Protein AF-A0AAJ1HNJ7-F1 (afdb_monomer_lite)

Radius of gyration: 21.39 Å; chains: 1; bounding box: 62×21×50 Å

Structure (mmCIF, N/CA/C/O backbone):
data_AF-A0AAJ1HNJ7-F1
#
_entry.id   AF-A0AAJ1HNJ7-F1
#
loop_
_atom_site.group_PDB
_atom_site.id
_atom_site.type_symbol
_atom_site.label_atom_id
_atom_site.label_alt_id
_atom_site.label_comp_id
_atom_site.label_asym_id
_atom_site.label_entity_id
_atom_site.label_seq_id
_atom_site.pdbx_PDB_ins_code
_atom_site.Cartn_x
_atom_site.Cartn_y
_atom_site.Cartn_z
_atom_site.occupancy
_atom_site.B_iso_or_equiv
_atom_site.auth_seq_id
_atom_site.auth_comp_id
_atom_site.auth_asym_id
_atom_site.auth_atom_id
_atom_site.pdbx_PDB_model_num
ATOM 1 N N . MET A 1 1 ? -47.337 2.280 33.767 1.00 49.38 1 MET A N 1
ATOM 2 C CA . MET A 1 1 ? -46.652 3.515 33.344 1.00 49.38 1 MET A CA 1
ATOM 3 C C . MET A 1 1 ? -45.861 3.139 32.112 1.00 49.38 1 MET A C 1
ATOM 5 O O . MET A 1 1 ? -44.917 2.374 32.240 1.00 49.38 1 MET A O 1
ATOM 9 N N . GLU A 1 2 ? -46.327 3.542 30.936 1.00 57.53 2 GLU A N 1
ATOM 10 C CA . GLU A 1 2 ? -45.612 3.298 29.682 1.00 57.53 2 GLU A CA 1
ATOM 11 C C . GLU A 1 2 ? -44.664 4.475 29.456 1.00 57.53 2 GLU A C 1
ATOM 13 O O . GLU A 1 2 ? -45.087 5.631 29.467 1.00 57.53 2 GLU A O 1
ATOM 18 N N . LEU A 1 3 ? -43.368 4.188 29.345 1.00 63.72 3 LEU A N 1
ATOM 19 C CA . LEU A 1 3 ? -42.364 5.190 29.013 1.00 63.72 3 LEU A CA 1
ATOM 20 C C . LEU A 1 3 ? -42.309 5.294 27.491 1.00 63.72 3 LEU A C 1
ATOM 22 O O . LEU A 1 3 ? -41.769 4.415 26.824 1.00 63.72 3 LEU A O 1
ATOM 26 N N . LEU A 1 4 ? -42.890 6.364 26.954 1.00 66.06 4 LEU A N 1
ATOM 27 C CA . LEU A 1 4 ? -42.708 6.749 25.560 1.00 66.06 4 LEU A CA 1
ATOM 28 C C . LEU A 1 4 ? -41.337 7.410 25.444 1.00 66.06 4 LEU A C 1
ATOM 30 O O . LEU A 1 4 ? -41.168 8.578 25.794 1.00 66.06 4 LEU A O 1
ATOM 34 N N . ILE A 1 5 ? -40.345 6.634 25.024 1.00 71.19 5 ILE A N 1
ATOM 35 C CA . ILE A 1 5 ? -39.025 7.163 24.696 1.00 71.19 5 ILE A CA 1
ATOM 36 C C . ILE A 1 5 ? -39.047 7.534 23.216 1.00 71.19 5 ILE A C 1
ATOM 38 O O . ILE A 1 5 ? -39.503 6.757 22.384 1.00 71.19 5 ILE A O 1
ATOM 42 N N . ASP A 1 6 ? -38.585 8.742 22.908 1.00 82.00 6 ASP A N 1
ATOM 43 C CA . ASP A 1 6 ? -38.453 9.213 21.536 1.00 82.00 6 ASP A CA 1
ATOM 44 C C . ASP A 1 6 ? -37.400 8.383 20.781 1.00 82.00 6 ASP A C 1
ATOM 46 O O . ASP A 1 6 ? -36.256 8.246 21.226 1.00 82.00 6 ASP A O 1
ATOM 50 N N . ASP A 1 7 ? -37.779 7.844 19.622 1.00 78.19 7 ASP A N 1
ATOM 51 C CA . ASP A 1 7 ? -36.910 6.980 18.816 1.00 78.19 7 ASP A CA 1
ATOM 52 C C . ASP A 1 7 ? -35.617 7.686 18.378 1.00 78.19 7 ASP A C 1
ATOM 54 O O . ASP A 1 7 ? -34.581 7.037 18.213 1.00 78.19 7 ASP A O 1
ATOM 58 N N . LYS A 1 8 ? -35.620 9.019 18.211 1.00 79.75 8 LYS A N 1
ATOM 59 C CA . LYS A 1 8 ? -34.386 9.752 17.882 1.00 79.75 8 LYS A CA 1
ATOM 60 C C . LYS A 1 8 ? -33.445 9.794 19.073 1.00 79.75 8 LYS A C 1
ATOM 62 O O . LYS A 1 8 ? -32.242 9.654 18.876 1.00 79.75 8 LYS A O 1
ATOM 67 N N . ALA A 1 9 ? -33.969 9.951 20.286 1.00 82.25 9 ALA A N 1
ATOM 68 C CA . ALA A 1 9 ? -33.153 9.905 21.495 1.00 82.25 9 ALA A CA 1
ATOM 69 C C . ALA A 1 9 ? -32.475 8.534 21.666 1.00 82.25 9 ALA A C 1
ATOM 71 O O . ALA A 1 9 ? -31.295 8.477 22.010 1.00 82.25 9 ALA A O 1
ATOM 72 N N . ILE A 1 10 ? -33.183 7.443 21.352 1.00 83.81 10 ILE A N 1
ATOM 73 C CA . ILE A 1 10 ? -32.614 6.086 21.360 1.00 83.81 10 ILE A CA 1
ATOM 74 C C . ILE A 1 10 ? -31.514 5.957 20.305 1.00 83.81 10 ILE A C 1
ATOM 76 O O . ILE A 1 10 ? -30.408 5.526 20.625 1.00 83.81 10 ILE A O 1
ATOM 80 N N . ASN A 1 11 ? -31.785 6.365 19.065 1.00 83.25 11 ASN A N 1
ATOM 81 C CA . ASN A 1 11 ? -30.819 6.239 17.974 1.00 83.25 11 ASN A CA 1
ATOM 82 C C . ASN A 1 11 ? -29.531 7.028 18.239 1.00 83.25 11 ASN A C 1
ATOM 84 O O . ASN A 1 11 ? -28.441 6.507 18.012 1.00 83.25 11 ASN A O 1
ATOM 88 N N . SER A 1 12 ? -29.635 8.248 18.770 1.00 82.69 12 SER A N 1
ATOM 89 C CA . SER A 1 12 ? -28.460 9.051 19.127 1.00 82.69 12 SER A CA 1
ATOM 90 C C . SER A 1 1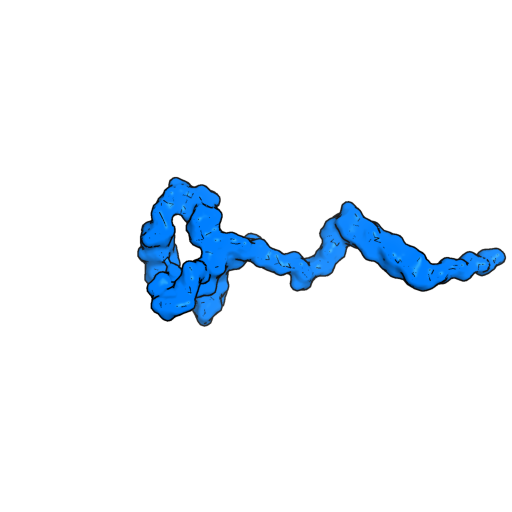2 ? -27.636 8.402 20.240 1.00 82.69 12 SER A C 1
ATOM 92 O O . SER A 1 12 ? -26.420 8.297 20.111 1.00 82.69 12 SER A O 1
ATOM 94 N N . ALA A 1 13 ? -28.283 7.898 21.296 1.00 85.38 13 ALA A N 1
ATOM 95 C CA . ALA A 1 13 ? -27.589 7.228 22.397 1.00 85.38 13 ALA A CA 1
ATOM 96 C C . ALA A 1 13 ? -26.903 5.924 21.951 1.00 85.38 13 ALA A C 1
ATOM 98 O O . ALA A 1 13 ? -25.807 5.604 22.409 1.00 85.38 13 ALA A O 1
ATOM 99 N N . VAL A 1 14 ? -27.527 5.178 21.033 1.00 82.12 14 VAL A N 1
ATOM 100 C CA . VAL A 1 14 ? -26.935 3.971 20.440 1.00 82.12 14 VAL A CA 1
ATOM 101 C C . VAL A 1 14 ? -25.707 4.326 19.603 1.00 82.12 14 VAL A C 1
ATOM 103 O O . VAL A 1 14 ? -24.684 3.662 19.739 1.00 82.12 14 VAL A O 1
ATOM 106 N N . LEU A 1 15 ? -25.767 5.382 18.786 1.00 79.62 15 LEU A N 1
ATOM 107 C CA . LEU A 1 15 ? -24.625 5.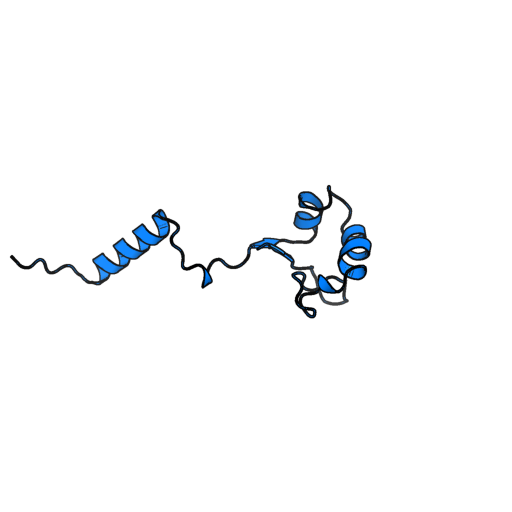836 17.986 1.00 79.62 15 LEU A CA 1
ATOM 108 C C . LEU A 1 15 ? -23.454 6.303 18.863 1.00 79.62 15 LEU A C 1
ATOM 110 O O . LEU A 1 15 ? -22.321 5.898 18.619 1.00 79.62 15 LEU A O 1
ATOM 114 N N . GLU A 1 16 ? -23.718 7.081 19.914 1.00 81.94 16 GLU A N 1
ATOM 115 C CA . GLU A 1 16 ? -22.687 7.522 20.866 1.00 81.94 16 GLU A CA 1
ATOM 116 C C . GLU A 1 16 ? -22.052 6.352 21.629 1.00 81.94 16 GLU A C 1
ATOM 118 O O . GLU A 1 16 ? -20.839 6.336 21.852 1.00 81.94 16 GLU A O 1
ATOM 123 N N . ALA A 1 17 ? -22.847 5.347 22.008 1.00 82.56 17 ALA A N 1
ATOM 124 C CA . ALA A 1 17 ? -22.339 4.140 22.649 1.00 82.56 17 ALA A CA 1
ATOM 125 C C . ALA A 1 17 ? -21.494 3.296 21.683 1.00 82.56 17 ALA A C 1
ATOM 127 O O . ALA A 1 17 ? -20.442 2.794 22.071 1.00 82.56 17 ALA A O 1
ATOM 128 N N . VAL A 1 18 ? -21.925 3.157 20.426 1.00 74.81 18 VAL A N 1
ATOM 129 C CA . VAL A 1 18 ? -21.177 2.451 19.374 1.00 74.81 18 VAL A CA 1
ATOM 130 C C . VAL A 1 18 ? -19.834 3.132 19.102 1.00 74.81 18 VAL A C 1
ATOM 132 O O . VAL A 1 18 ? -18.823 2.435 19.011 1.00 74.81 18 VAL A O 1
ATOM 135 N N . ASP A 1 19 ? -19.801 4.464 19.046 1.00 71.00 19 ASP A N 1
ATOM 136 C CA . ASP A 1 19 ? -18.573 5.251 18.873 1.00 71.00 19 ASP A CA 1
ATOM 137 C C . ASP A 1 19 ? -17.643 5.124 20.091 1.00 71.00 19 ASP A C 1
ATOM 139 O O . ASP A 1 19 ? -16.475 4.753 19.962 1.00 71.00 19 ASP A O 1
ATOM 143 N N . SER A 1 20 ? -18.188 5.293 21.301 1.00 75.12 20 SER A N 1
ATOM 144 C CA . SER A 1 20 ? -17.432 5.176 22.558 1.00 75.12 20 SER A CA 1
ATOM 145 C C . SER A 1 20 ? -16.838 3.783 22.777 1.00 75.12 20 SER A C 1
ATOM 147 O O . SER A 1 20 ? -15.785 3.639 23.397 1.00 75.12 20 SER A O 1
ATOM 149 N N . LEU A 1 21 ? -17.515 2.745 22.285 1.00 76.25 21 LEU A N 1
ATOM 150 C CA . LEU A 1 21 ? -17.070 1.357 22.380 1.00 76.25 21 LEU A CA 1
ATOM 151 C C . LEU A 1 21 ? -16.221 0.921 21.173 1.00 76.25 21 LEU A C 1
ATOM 153 O O . LEU A 1 21 ? -15.761 -0.221 21.144 1.00 76.25 21 LEU A O 1
ATOM 157 N N . GLY A 1 22 ? -16.000 1.798 20.184 1.00 63.84 22 GLY A N 1
ATOM 158 C CA . GLY A 1 22 ? -15.234 1.486 18.975 1.00 63.84 22 GLY A CA 1
ATOM 159 C C . GLY A 1 22 ? -15.863 0.380 18.121 1.00 63.84 22 GLY A C 1
ATOM 160 O O . GLY A 1 22 ? -15.157 -0.332 17.409 1.00 63.84 22 GLY A O 1
ATOM 161 N N . LEU A 1 23 ? -17.185 0.210 18.201 1.00 67.69 23 LEU A N 1
ATOM 162 C CA . LEU A 1 23 ? -17.951 -0.862 17.553 1.00 67.69 23 LEU A CA 1
ATOM 163 C C . LEU A 1 23 ? -18.363 -0.502 16.119 1.00 67.69 23 LEU A C 1
ATOM 165 O O . LEU A 1 23 ? -19.410 -0.937 15.638 1.00 67.69 23 LEU A O 1
ATOM 169 N N . ILE A 1 24 ? -17.537 0.299 15.442 1.00 58.25 24 ILE A N 1
ATOM 170 C CA . ILE A 1 24 ? -17.695 0.644 14.030 1.00 58.25 24 ILE A CA 1
ATOM 171 C C . ILE A 1 24 ? -17.861 -0.672 13.247 1.00 58.25 24 ILE A C 1
ATOM 173 O O . ILE A 1 24 ? -17.024 -1.573 13.398 1.00 58.25 24 ILE A O 1
ATOM 177 N N . PRO A 1 25 ? -18.918 -0.830 12.429 1.00 55.34 25 PRO A N 1
ATOM 178 C CA . PRO A 1 25 ? -19.043 -1.978 11.545 1.00 55.34 25 PRO A CA 1
ATOM 179 C C . PRO A 1 25 ? -17.772 -2.097 10.699 1.00 55.34 25 PRO A C 1
ATOM 181 O O . PRO A 1 25 ? -17.378 -1.155 10.019 1.00 55.34 25 PRO A O 1
ATOM 184 N N . LYS A 1 26 ? -17.107 -3.257 10.762 1.00 52.34 26 LYS A N 1
ATOM 185 C CA . LYS A 1 26 ? -15.817 -3.556 10.103 1.00 52.34 26 LYS A CA 1
ATOM 186 C C . LYS A 1 26 ? -15.757 -3.213 8.609 1.00 52.34 26 LYS A C 1
ATOM 188 O O . LYS A 1 26 ? -14.664 -3.121 8.064 1.00 52.34 26 LYS A O 1
ATOM 193 N N . GLU A 1 27 ? -16.904 -3.055 7.962 1.00 51.00 27 GLU A N 1
ATOM 194 C CA . GLU A 1 27 ? -17.033 -2.690 6.552 1.00 51.00 27 GLU A CA 1
ATOM 195 C C . GLU A 1 27 ? -16.601 -1.231 6.280 1.00 51.00 27 GLU A C 1
ATOM 197 O O . GLU A 1 27 ? -16.138 -0.944 5.180 1.00 51.00 27 GLU A O 1
ATOM 202 N N . ASP A 1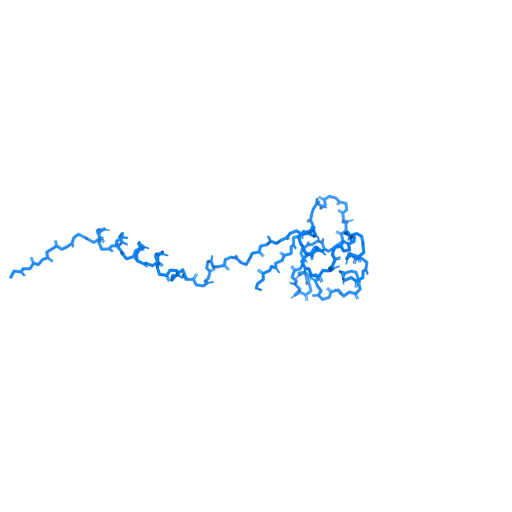 28 ? -16.628 -0.358 7.300 1.00 49.50 28 ASP A N 1
ATOM 203 C CA . ASP A 1 28 ? -16.172 1.045 7.259 1.00 49.50 28 ASP A CA 1
ATOM 204 C C . ASP A 1 28 ? -14.797 1.275 7.921 1.00 49.50 28 ASP A C 1
ATOM 206 O O . ASP A 1 28 ? -14.310 2.407 7.994 1.00 49.50 28 ASP A O 1
ATOM 210 N N . ALA A 1 29 ? -14.106 0.217 8.364 1.00 52.69 29 ALA A N 1
ATOM 211 C CA . ALA A 1 29 ? -12.693 0.296 8.738 1.00 52.69 29 ALA A CA 1
ATOM 212 C C . ALA A 1 29 ? -11.837 0.362 7.460 1.00 52.69 29 ALA A C 1
ATOM 214 O O . ALA A 1 29 ? -11.107 -0.568 7.120 1.00 52.69 29 ALA A O 1
ATOM 215 N N . ILE A 1 30 ? -12.002 1.451 6.705 1.00 54.03 30 ILE A N 1
ATOM 216 C CA . ILE A 1 30 ? -11.314 1.732 5.447 1.00 54.03 30 ILE A CA 1
ATOM 217 C C . ILE A 1 30 ? -9.815 1.568 5.697 1.00 54.03 30 ILE A C 1
ATOM 219 O O . ILE A 1 30 ? -9.222 2.325 6.469 1.00 54.03 30 ILE A O 1
ATOM 223 N N . GLY A 1 31 ? -9.237 0.539 5.066 1.00 63.16 31 GLY A N 1
ATOM 224 C CA . GLY A 1 31 ? -7.831 0.173 5.193 1.00 63.16 31 GLY A CA 1
ATOM 225 C C . GLY A 1 31 ? -6.958 1.414 5.098 1.00 63.16 31 GLY A C 1
ATOM 226 O O . GLY A 1 31 ? -7.058 2.191 4.143 1.00 63.16 31 GLY A O 1
ATOM 227 N N . ARG A 1 32 ? -6.148 1.636 6.130 1.00 79.00 32 ARG A N 1
ATOM 228 C CA . ARG A 1 32 ? -5.289 2.809 6.236 1.00 79.00 32 ARG A CA 1
ATOM 229 C C . ARG A 1 32 ? -4.415 2.862 4.991 1.00 79.00 32 ARG A C 1
ATOM 231 O O . ARG A 1 32 ? -3.663 1.941 4.723 1.00 79.00 32 ARG A O 1
ATOM 238 N N . THR A 1 33 ? -4.481 3.931 4.208 1.00 87.38 33 THR A N 1
ATOM 239 C CA . THR A 1 33 ? -3.559 4.083 3.077 1.00 87.38 33 THR A CA 1
ATOM 240 C C . THR A 1 33 ? -2.333 4.866 3.512 1.00 87.38 33 THR A C 1
ATOM 242 O O . THR A 1 33 ? -2.468 5.964 4.055 1.00 87.38 33 THR A O 1
ATOM 245 N N . ILE A 1 34 ? -1.146 4.344 3.228 1.00 90.06 34 ILE A N 1
ATOM 246 C CA . ILE A 1 34 ? 0.130 5.020 3.460 1.00 90.06 34 ILE A CA 1
ATOM 247 C C . ILE A 1 34 ? 0.799 5.367 2.126 1.00 90.06 34 ILE A C 1
ATOM 249 O O . ILE A 1 34 ? 0.463 4.830 1.068 1.00 90.06 34 ILE A O 1
ATOM 253 N N . ASP A 1 35 ? 1.757 6.291 2.161 1.00 90.56 35 ASP A N 1
ATOM 254 C CA . ASP A 1 35 ? 2.581 6.612 0.996 1.00 90.56 35 ASP A CA 1
ATOM 255 C C . ASP A 1 35 ? 3.916 5.848 1.008 1.00 90.56 35 ASP A C 1
ATOM 257 O O . ASP A 1 35 ? 4.307 5.208 1.989 1.00 90.56 35 ASP A O 1
ATOM 261 N N . ILE A 1 36 ? 4.670 5.944 -0.091 1.00 90.81 36 ILE A N 1
ATOM 262 C CA . ILE A 1 36 ? 5.978 5.286 -0.205 1.00 90.81 36 ILE A CA 1
ATOM 263 C C . ILE A 1 36 ? 7.011 5.793 0.820 1.00 90.81 36 ILE A C 1
ATOM 265 O O . ILE A 1 36 ? 7.946 5.070 1.160 1.00 90.81 36 ILE A O 1
ATOM 269 N N . ASN A 1 37 ? 6.887 7.026 1.325 1.00 91.62 37 ASN A N 1
ATOM 270 C CA . ASN A 1 37 ? 7.799 7.566 2.335 1.00 91.62 37 ASN A CA 1
ATOM 271 C C . ASN A 1 37 ? 7.499 7.022 3.729 1.00 91.62 37 ASN A C 1
ATOM 273 O O . ASN A 1 37 ? 8.419 6.819 4.520 1.00 91.62 37 ASN A O 1
ATOM 277 N N . GLU A 1 38 ? 6.235 6.815 4.058 1.00 92.88 38 GLU A N 1
ATOM 278 C CA . GLU A 1 38 ? 5.824 6.128 5.272 1.00 92.88 38 GLU A CA 1
ATOM 279 C C . GLU A 1 38 ? 6.204 4.650 5.193 1.00 92.88 38 GLU A C 1
ATOM 281 O O . GLU A 1 38 ? 6.947 4.172 6.053 1.00 92.88 38 GLU A O 1
ATOM 286 N N . PHE A 1 39 ? 5.864 3.977 4.091 1.00 93.38 39 PHE A N 1
ATOM 287 C CA . PHE A 1 39 ? 6.221 2.579 3.866 1.00 93.38 39 PHE A CA 1
ATOM 288 C C . PHE A 1 39 ? 7.736 2.336 3.953 1.00 93.38 39 PHE A C 1
ATOM 290 O O . PHE A 1 39 ? 8.193 1.458 4.688 1.00 93.38 39 PHE A O 1
ATOM 297 N N . ARG A 1 40 ? 8.556 3.157 3.275 1.00 94.12 40 ARG A N 1
ATOM 298 C CA . ARG A 1 40 ? 10.018 2.972 3.289 1.00 94.12 40 ARG A CA 1
ATOM 299 C C . ARG A 1 40 ? 10.628 3.196 4.672 1.00 94.12 40 ARG A C 1
ATOM 301 O O . ARG A 1 40 ? 11.624 2.560 5.002 1.00 94.12 40 ARG A O 1
ATOM 308 N N . 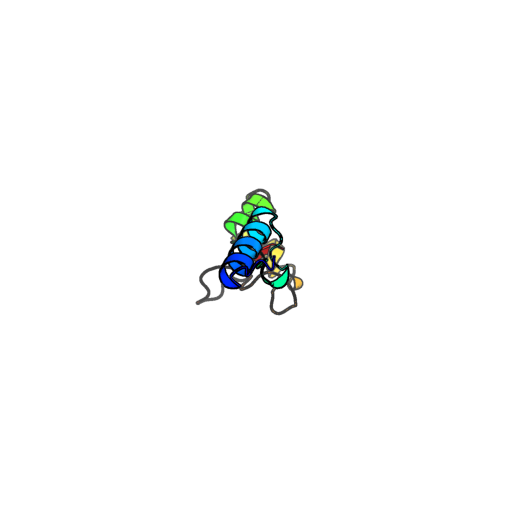ARG A 1 41 ? 10.061 4.106 5.474 1.00 95.00 41 ARG A N 1
ATOM 309 C CA . ARG A 1 41 ? 10.541 4.392 6.835 1.00 95.00 41 ARG A CA 1
ATOM 310 C C . ARG A 1 41 ? 10.139 3.291 7.807 1.00 95.00 41 ARG A C 1
ATOM 312 O O . ARG A 1 41 ? 10.984 2.865 8.585 1.00 95.00 41 ARG A O 1
ATOM 319 N N . LYS A 1 42 ? 8.893 2.824 7.725 1.00 94.25 42 LYS A N 1
ATOM 320 C CA . LYS A 1 42 ? 8.320 1.837 8.644 1.00 94.25 42 LYS A CA 1
ATOM 321 C C . LYS A 1 42 ? 8.795 0.412 8.350 1.00 94.25 42 LYS A C 1
ATOM 323 O O . LYS A 1 42 ? 9.191 -0.290 9.271 1.00 94.25 42 LYS A O 1
ATOM 328 N N . TYR A 1 43 ? 8.821 0.012 7.077 1.00 92.81 43 TYR A N 1
ATOM 329 C CA . TYR A 1 43 ? 9.046 -1.385 6.675 1.00 92.81 43 TYR A CA 1
ATOM 330 C C . TYR A 1 43 ? 10.383 -1.635 5.980 1.00 92.81 43 TYR A C 1
ATOM 332 O O . TYR A 1 43 ? 10.900 -2.746 6.016 1.00 92.81 43 TYR A O 1
ATOM 340 N N . CYS A 1 44 ? 10.977 -0.609 5.365 1.00 93.94 44 CYS A N 1
ATOM 341 C CA . CYS A 1 44 ? 12.217 -0.763 4.596 1.00 93.94 44 CYS A CA 1
ATOM 342 C C . CYS A 1 44 ? 13.438 -0.140 5.285 1.00 93.94 44 CYS A C 1
ATOM 344 O O . CYS A 1 44 ? 14.411 0.174 4.608 1.00 93.94 44 CYS A O 1
ATOM 346 N N . GLY A 1 45 ? 13.400 0.121 6.596 1.00 94.00 45 GLY A N 1
ATOM 347 C CA . GLY A 1 45 ? 14.544 0.683 7.333 1.00 94.00 45 GLY A CA 1
ATOM 348 C C . GLY A 1 45 ? 15.029 2.045 6.814 1.00 94.00 45 GLY A C 1
ATOM 349 O O . GLY A 1 45 ? 16.221 2.340 6.847 1.00 94.00 45 GLY A O 1
ATOM 350 N N . GLY A 1 46 ? 14.130 2.859 6.257 1.00 92.44 46 GLY A N 1
ATOM 351 C CA . GLY A 1 46 ? 14.448 4.192 5.745 1.00 92.44 46 GLY A CA 1
ATOM 352 C C . GLY A 1 46 ? 15.131 4.221 4.375 1.00 92.44 46 GLY A C 1
ATOM 353 O O . GLY A 1 46 ? 15.620 5.282 3.979 1.00 92.44 46 GLY A O 1
ATOM 354 N N . LYS A 1 47 ? 15.146 3.108 3.623 1.00 95.31 47 LYS A N 1
ATOM 355 C CA . LYS A 1 47 ? 15.684 3.059 2.247 1.00 95.31 47 LYS A CA 1
ATOM 356 C C . LYS A 1 47 ? 15.029 4.101 1.337 1.00 95.31 47 LYS A C 1
ATOM 358 O O . LYS A 1 47 ? 13.975 4.662 1.643 1.00 95.31 47 LYS A O 1
ATOM 363 N N . SER A 1 48 ? 15.683 4.414 0.223 1.00 92.38 48 SER A N 1
ATOM 364 C CA . SER A 1 48 ? 15.197 5.426 -0.715 1.00 92.38 48 SER A CA 1
ATOM 365 C C . SER A 1 48 ? 13.960 4.935 -1.478 1.00 92.38 48 SER A C 1
ATOM 367 O O . SER A 1 48 ? 13.778 3.739 -1.694 1.00 92.38 48 SER A O 1
ATOM 369 N N . ALA A 1 49 ? 13.104 5.861 -1.915 1.00 90.00 49 ALA A N 1
ATOM 370 C CA . ALA A 1 49 ? 11.926 5.517 -2.713 1.00 90.00 49 ALA A CA 1
ATOM 371 C C . ALA A 1 49 ? 12.272 4.768 -4.025 1.00 90.00 49 ALA A C 1
ATOM 373 O O . ALA A 1 49 ? 11.583 3.799 -4.333 1.00 90.00 49 ALA A O 1
ATOM 374 N N . PRO A 1 50 ? 13.339 5.123 -4.777 1.00 90.88 50 PRO A N 1
ATOM 375 C CA . PRO A 1 50 ? 13.775 4.326 -5.929 1.00 90.88 50 PRO A CA 1
ATOM 376 C C . PRO A 1 50 ? 14.196 2.900 -5.564 1.00 90.88 50 PRO A C 1
ATOM 378 O O . PRO A 1 50 ? 13.919 1.978 -6.320 1.00 90.88 50 PRO A O 1
ATOM 381 N N . TRP A 1 51 ? 14.826 2.704 -4.399 1.00 93.50 51 TRP A N 1
ATOM 382 C CA . TRP A 1 51 ? 15.199 1.368 -3.934 1.00 93.50 51 TRP A CA 1
ATOM 383 C C . TRP A 1 51 ? 13.960 0.508 -3.675 1.00 93.50 51 TRP A C 1
ATOM 385 O O . TRP A 1 51 ? 13.909 -0.631 -4.121 1.00 93.50 51 TRP A O 1
ATOM 395 N N . VAL A 1 52 ? 12.939 1.066 -3.015 1.00 92.94 52 VAL A N 1
ATOM 396 C CA . VAL A 1 52 ? 11.666 0.362 -2.783 1.00 92.94 52 VAL A CA 1
ATOM 397 C C . VAL A 1 52 ? 11.002 -0.026 -4.102 1.00 92.94 52 VAL A C 1
ATOM 399 O O . VAL A 1 52 ? 10.573 -1.164 -4.246 1.00 92.94 52 VAL A O 1
ATOM 402 N N . ARG A 1 53 ? 10.978 0.878 -5.088 1.00 90.38 53 ARG A N 1
ATOM 403 C CA . ARG A 1 53 ? 10.436 0.554 -6.413 1.00 90.38 53 ARG A CA 1
ATOM 404 C C . ARG A 1 53 ? 11.186 -0.608 -7.055 1.00 90.38 53 ARG A C 1
ATOM 406 O O . ARG A 1 53 ? 10.588 -1.639 -7.298 1.00 90.38 53 ARG A O 1
ATOM 413 N N . LE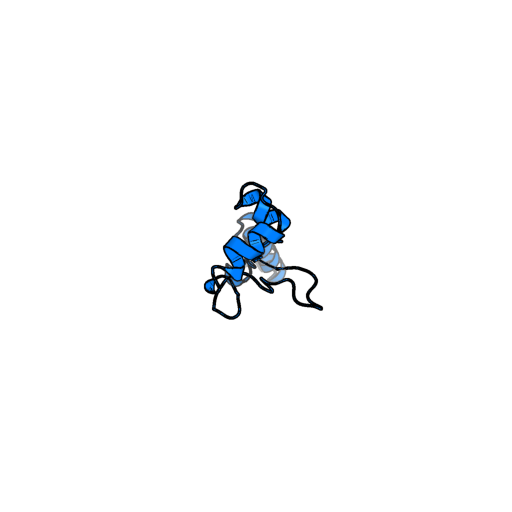U A 1 54 ? 12.504 -0.500 -7.200 1.00 90.75 54 LEU A N 1
ATOM 414 C CA . LEU A 1 54 ? 13.304 -1.510 -7.900 1.00 90.75 54 LEU A CA 1
ATOM 415 C C . LEU A 1 54 ? 13.320 -2.880 -7.209 1.00 90.75 54 LEU A C 1
ATOM 417 O O . LEU A 1 54 ? 13.273 -3.912 -7.871 1.00 90.75 54 LEU A O 1
ATOM 421 N N . TYR A 1 55 ? 13.445 -2.906 -5.882 1.00 93.62 55 TYR A N 1
ATOM 422 C CA . TYR A 1 55 ? 13.715 -4.145 -5.145 1.00 93.62 55 TYR A CA 1
ATOM 423 C C . TYR A 1 55 ? 12.486 -4.769 -4.496 1.00 93.62 55 TYR A C 1
ATOM 425 O O . TYR A 1 55 ? 12.573 -5.918 -4.062 1.00 93.62 55 TYR A O 1
ATOM 433 N N . ILE A 1 56 ? 11.376 -4.034 -4.416 1.00 92.94 56 ILE A N 1
ATOM 434 C CA . ILE A 1 56 ? 10.111 -4.543 -3.890 1.00 92.94 56 ILE A CA 1
ATOM 435 C C . ILE A 1 56 ? 9.082 -4.531 -5.010 1.00 92.94 56 ILE A C 1
ATOM 437 O O . ILE A 1 56 ? 8.697 -5.591 -5.479 1.00 92.94 56 ILE A O 1
ATOM 441 N N . PHE A 1 57 ? 8.684 -3.356 -5.485 1.00 91.75 57 PHE A N 1
ATOM 442 C CA . PHE A 1 57 ? 7.549 -3.264 -6.400 1.00 91.75 57 PHE A CA 1
ATOM 443 C C . PHE A 1 57 ? 7.818 -3.889 -7.779 1.00 91.75 57 PHE A C 1
ATOM 445 O O . PHE A 1 57 ? 7.043 -4.712 -8.249 1.00 91.75 57 PHE A O 1
ATOM 452 N N . ASP A 1 58 ? 8.944 -3.554 -8.405 1.00 88.56 58 ASP A N 1
ATOM 453 C CA . ASP A 1 58 ? 9.322 -4.036 -9.738 1.00 88.56 58 ASP A CA 1
ATOM 454 C C . ASP A 1 58 ? 9.790 -5.494 -9.702 1.00 88.56 58 ASP A C 1
ATOM 456 O O . ASP A 1 58 ? 9.627 -6.239 -10.666 1.00 88.56 58 ASP A O 1
ATOM 460 N N . LYS A 1 59 ? 10.393 -5.902 -8.582 1.00 92.38 59 LYS A N 1
ATOM 461 C CA . LYS A 1 59 ? 10.887 -7.265 -8.389 1.00 92.38 59 LYS A CA 1
ATOM 462 C C . LYS A 1 59 ? 9.757 -8.260 -8.113 1.00 92.38 59 LYS A C 1
ATOM 464 O O . LYS A 1 59 ? 9.895 -9.425 -8.480 1.00 92.38 59 LYS A O 1
ATOM 469 N N . PHE A 1 60 ? 8.685 -7.805 -7.467 1.00 92.25 60 PHE A N 1
ATOM 470 C CA . PHE A 1 60 ? 7.558 -8.621 -7.022 1.00 92.25 60 PHE A CA 1
ATOM 471 C C . PHE A 1 60 ? 6.250 -8.052 -7.594 1.00 92.25 60 PHE A C 1
ATOM 473 O O . PHE A 1 60 ? 5.595 -7.227 -6.944 1.00 92.25 60 PHE A O 1
ATOM 480 N N . PRO A 1 61 ? 5.862 -8.452 -8.822 1.00 88.25 61 PRO A N 1
ATOM 481 C CA . PRO A 1 61 ? 4.673 -7.925 -9.489 1.00 88.25 61 PRO A CA 1
ATOM 482 C C . PRO A 1 61 ? 3.373 -8.229 -8.731 1.00 88.25 61 PRO A C 1
ATOM 484 O O . PRO A 1 61 ? 2.387 -7.522 -8.923 1.00 88.25 61 PRO A O 1
ATOM 487 N N . GLU A 1 62 ? 3.360 -9.220 -7.835 1.00 91.88 62 GLU A N 1
ATOM 488 C CA . GLU A 1 62 ? 2.241 -9.512 -6.932 1.00 91.88 62 GLU A CA 1
ATOM 489 C C . GLU A 1 62 ? 1.929 -8.375 -5.949 1.00 91.88 62 GLU A C 1
ATOM 491 O O . GLU A 1 62 ? 0.889 -8.385 -5.300 1.00 91.88 62 GLU A O 1
ATOM 496 N N . THR A 1 63 ? 2.819 -7.387 -5.817 1.00 91.12 63 THR A N 1
ATOM 497 C CA . THR A 1 63 ? 2.559 -6.190 -5.009 1.00 91.12 63 THR A CA 1
ATOM 498 C C . THR A 1 63 ? 1.616 -5.204 -5.701 1.00 91.12 63 THR A C 1
ATOM 500 O O . THR A 1 63 ? 0.955 -4.432 -5.006 1.00 91.12 63 THR A O 1
ATOM 503 N N . ASP A 1 64 ? 1.499 -5.242 -7.034 1.00 89.81 64 ASP A N 1
ATOM 504 C CA . ASP A 1 64 ? 0.584 -4.385 -7.794 1.00 89.81 64 ASP A CA 1
ATOM 505 C C . ASP A 1 64 ? -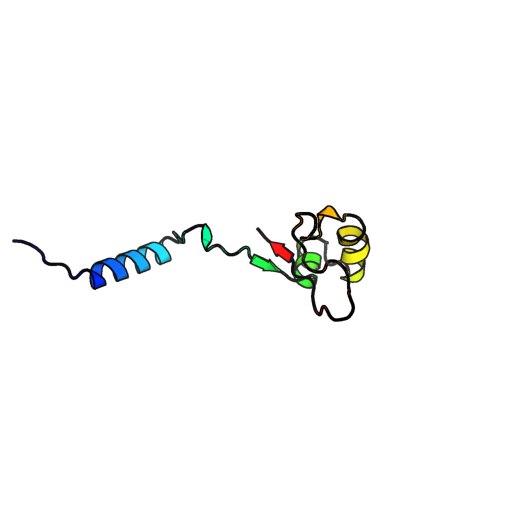0.874 -4.773 -7.520 1.00 89.81 64 ASP A C 1
ATOM 507 O O . ASP A 1 64 ? -1.257 -5.939 -7.629 1.00 89.81 64 ASP A O 1
ATOM 511 N N . PHE A 1 65 ? -1.707 -3.785 -7.209 1.00 88.06 65 PHE A N 1
ATOM 512 C CA . PHE A 1 65 ? -3.141 -3.952 -7.004 1.00 88.06 65 PHE A CA 1
ATOM 513 C C . PHE A 1 65 ? -3.837 -4.625 -8.198 1.00 88.06 65 PHE A C 1
ATOM 515 O O . PHE A 1 65 ? -4.742 -5.434 -8.003 1.00 88.06 65 PHE A O 1
ATOM 522 N N . ALA A 1 66 ? -3.386 -4.367 -9.432 1.00 86.56 66 ALA A N 1
ATOM 523 C CA . ALA A 1 66 ? -3.915 -5.032 -10.626 1.00 86.56 66 ALA A CA 1
ATOM 524 C C . ALA A 1 66 ? -3.687 -6.557 -10.619 1.00 86.56 66 ALA A C 1
ATOM 526 O O . ALA A 1 66 ? -4.451 -7.298 -11.236 1.00 86.56 66 ALA A O 1
ATOM 527 N N . ASN A 1 67 ? -2.675 -7.023 -9.884 1.00 89.12 67 ASN A N 1
ATOM 528 C CA . ASN A 1 67 ? -2.337 -8.434 -9.713 1.00 89.12 67 ASN A CA 1
ATOM 529 C C . ASN A 1 67 ? -2.879 -9.017 -8.392 1.00 89.12 67 ASN A C 1
ATOM 531 O O . ASN A 1 67 ? -2.461 -10.098 -7.983 1.00 89.12 67 ASN A O 1
ATOM 535 N N . GLY A 1 68 ? -3.796 -8.315 -7.715 1.00 87.50 68 GLY A N 1
ATOM 536 C CA . GLY A 1 68 ? -4.320 -8.708 -6.401 1.00 87.50 68 GLY A CA 1
ATOM 537 C C . GLY A 1 68 ? -3.432 -8.294 -5.224 1.00 87.50 68 GLY A C 1
ATOM 538 O O . GLY A 1 68 ? -3.638 -8.760 -4.105 1.00 87.50 68 GLY A O 1
ATOM 539 N N . GLY A 1 69 ? -2.445 -7.435 -5.477 1.00 90.06 69 GLY A N 1
ATOM 540 C CA . GLY A 1 69 ? -1.585 -6.848 -4.465 1.00 90.06 69 GLY A CA 1
ATOM 541 C C . GLY A 1 69 ? -2.219 -5.672 -3.730 1.00 90.06 69 GLY A C 1
ATOM 542 O O . GLY A 1 69 ? -3.429 -5.461 -3.722 1.00 90.06 69 GLY A O 1
ATOM 543 N N . TRP A 1 70 ? -1.364 -4.873 -3.105 1.00 91.25 70 TRP A N 1
ATOM 544 C CA . TRP A 1 70 ? -1.753 -3.818 -2.164 1.00 91.25 70 TRP A CA 1
ATOM 545 C C . TRP A 1 70 ? -1.165 -2.445 -2.526 1.00 91.25 70 TRP A C 1
ATOM 547 O O . TRP A 1 70 ? -1.332 -1.480 -1.779 1.00 91.25 70 TRP A O 1
ATOM 557 N N . VAL A 1 71 ? -0.492 -2.326 -3.675 1.00 90.50 71 VAL A N 1
ATOM 558 C CA . VAL A 1 71 ? 0.113 -1.081 -4.163 1.00 90.50 71 VAL A CA 1
ATOM 559 C C . VAL A 1 71 ? -0.581 -0.616 -5.434 1.00 90.50 71 VAL A C 1
ATOM 561 O O . VAL A 1 71 ? -0.558 -1.300 -6.452 1.00 90.50 71 VAL A O 1
ATOM 564 N N . ILE A 1 72 ? -1.122 0.599 -5.422 1.00 87.25 72 ILE A N 1
ATOM 565 C CA . ILE A 1 72 ? -1.538 1.298 -6.640 1.00 87.25 72 ILE A CA 1
ATOM 566 C C . ILE A 1 72 ? -0.355 2.111 -7.159 1.00 87.25 72 ILE A C 1
ATOM 568 O O . ILE A 1 72 ? 0.274 2.864 -6.407 1.00 87.25 72 ILE A O 1
ATOM 572 N N . ALA A 1 73 ? -0.100 2.002 -8.463 1.00 84.25 73 ALA A N 1
ATOM 573 C CA . ALA A 1 73 ? 1.010 2.660 -9.150 1.00 84.25 73 ALA A CA 1
ATOM 574 C C . ALA A 1 73 ? 2.378 2.362 -8.499 1.00 84.25 73 ALA A C 1
ATOM 576 O O . ALA A 1 73 ? 3.058 3.277 -8.005 1.00 84.25 73 ALA A O 1
ATOM 577 N N . PRO A 1 74 ? 2.789 1.078 -8.487 1.00 77.75 74 PRO A N 1
ATOM 578 C CA . PRO A 1 74 ? 4.117 0.673 -8.026 1.00 77.75 74 PRO A CA 1
ATOM 579 C C . PRO A 1 74 ? 5.235 1.414 -8.775 1.00 77.75 74 PRO A C 1
ATOM 581 O O . PRO A 1 74 ? 6.206 1.895 -8.181 1.00 77.75 74 PRO A O 1
ATOM 584 N N . HIS A 1 75 ? 5.055 1.602 -10.079 1.00 75.25 75 HIS A N 1
ATOM 585 C CA . HIS A 1 75 ? 6.016 2.277 -10.939 1.00 75.25 75 HIS A CA 1
ATOM 586 C C . HIS A 1 75 ? 5.784 3.791 -10.987 1.00 75.25 75 HIS A C 1
ATOM 588 O O . HIS A 1 75 ? 4.667 4.293 -10.848 1.00 75.25 75 HIS A O 1
ATOM 594 N N . ALA A 1 76 ? 6.858 4.545 -11.226 1.00 64.50 76 ALA A N 1
ATOM 595 C CA . ALA A 1 76 ? 6.753 5.964 -11.547 1.00 64.50 76 ALA A CA 1
ATOM 596 C C . ALA A 1 76 ? 6.275 6.125 -13.002 1.00 64.50 76 ALA A C 1
ATOM 598 O O . ALA A 1 76 ? 7.078 6.337 -13.907 1.00 64.50 76 ALA A O 1
ATOM 599 N N . THR A 1 77 ? 4.971 5.986 -13.237 1.00 61.53 77 THR A N 1
ATOM 600 C CA . THR A 1 77 ? 4.376 6.170 -14.568 1.00 61.53 77 THR A CA 1
ATOM 601 C C . THR A 1 77 ? 4.117 7.652 -14.833 1.00 61.53 77 THR A C 1
ATOM 603 O O . THR A 1 77 ? 3.638 8.379 -13.958 1.00 61.53 77 THR A O 1
ATOM 606 N N . ALA A 1 78 ? 4.414 8.119 -16.050 1.00 51.25 78 ALA A N 1
ATOM 607 C CA . ALA A 1 78 ? 4.127 9.490 -16.465 1.00 51.25 78 ALA A CA 1
ATOM 608 C C . ALA A 1 78 ? 2.633 9.811 -16.259 1.00 51.25 78 ALA A C 1
ATOM 610 O O . ALA A 1 78 ? 1.765 9.138 -16.806 1.00 51.25 78 ALA A O 1
ATOM 611 N N . GLY A 1 79 ? 2.341 10.820 -15.434 1.00 55.56 79 GLY A N 1
ATOM 612 C CA . GLY A 1 79 ? 0.975 11.234 -15.085 1.00 55.56 79 GLY A CA 1
ATOM 613 C C . GLY A 1 79 ? 0.463 10.734 -13.728 1.00 55.56 79 GLY A C 1
ATOM 614 O O . GLY A 1 79 ? -0.447 11.355 -13.178 1.00 55.56 79 GLY A O 1
ATOM 615 N N . VAL A 1 80 ? 1.073 9.705 -13.123 1.00 59.34 80 VAL A N 1
ATOM 616 C CA . VAL A 1 80 ? 0.679 9.218 -11.789 1.00 59.34 80 VAL A CA 1
ATOM 617 C C . VAL A 1 80 ? 1.583 9.817 -10.717 1.00 59.34 80 VAL A C 1
ATOM 619 O O . VAL A 1 80 ? 2.781 9.553 -10.652 1.00 59.34 80 VAL A O 1
ATOM 622 N N . LYS A 1 81 ? 1.008 10.681 -9.874 1.00 58.72 81 LYS A N 1
ATOM 623 C CA . LYS A 1 81 ? 1.787 11.544 -8.973 1.00 58.72 81 LYS A CA 1
ATOM 624 C C . LYS A 1 81 ? 2.371 10.817 -7.758 1.00 58.72 81 LYS A C 1
ATOM 626 O O . LYS A 1 81 ? 3.397 11.270 -7.251 1.00 58.72 81 LYS A O 1
ATOM 631 N N . LYS A 1 82 ? 1.727 9.758 -7.246 1.00 74.56 82 LYS A N 1
ATOM 632 C CA . LYS A 1 82 ? 2.124 9.068 -6.003 1.00 74.56 82 LYS A CA 1
ATOM 633 C C . LYS A 1 82 ? 1.638 7.618 -5.982 1.00 74.56 82 LYS A C 1
ATOM 635 O O . LYS A 1 82 ? 0.524 7.350 -6.415 1.00 74.56 82 LYS A O 1
ATOM 640 N N . SER A 1 83 ? 2.466 6.732 -5.433 1.00 83.88 83 SER A N 1
ATOM 641 C CA . SER A 1 83 ? 2.084 5.355 -5.110 1.00 83.88 83 SER A CA 1
ATOM 642 C C . SER A 1 83 ? 1.212 5.362 -3.851 1.00 83.88 83 SER A C 1
ATOM 644 O O . SER A 1 83 ? 1.580 6.018 -2.871 1.00 83.88 83 SER A O 1
ATOM 646 N N . ILE A 1 84 ? 0.081 4.660 -3.891 1.00 88.38 84 ILE A N 1
ATOM 647 C CA . ILE A 1 84 ? -0.834 4.490 -2.753 1.00 88.38 84 ILE A CA 1
ATOM 648 C C . ILE A 1 84 ? -0.685 3.052 -2.277 1.00 88.38 84 ILE A C 1
ATOM 650 O O . ILE A 1 84 ? -0.746 2.129 -3.083 1.00 88.38 84 ILE A O 1
ATOM 654 N N . ILE A 1 85 ? -0.447 2.874 -0.985 1.00 91.31 85 ILE A N 1
ATOM 655 C CA . ILE A 1 85 ? -0.184 1.576 -0.372 1.00 91.31 85 ILE A CA 1
ATOM 656 C C . ILE A 1 85 ? -1.295 1.319 0.630 1.00 91.31 85 ILE A C 1
ATOM 658 O O . ILE A 1 85 ? -1.474 2.117 1.548 1.00 91.31 85 ILE A O 1
ATOM 662 N N . PHE A 1 86 ? -2.037 0.233 0.459 1.00 89.25 86 PHE A N 1
ATOM 663 C CA . PHE A 1 86 ? -3.035 -0.177 1.436 1.00 89.25 86 PHE A CA 1
ATOM 664 C C . PHE A 1 86 ? -2.357 -0.909 2.600 1.00 89.25 86 PHE A C 1
ATOM 666 O O . PHE A 1 86 ? -1.674 -1.913 2.410 1.00 89.25 86 PHE A O 1
ATOM 673 N N . GLU A 1 87 ? -2.527 -0.372 3.802 1.00 82.56 87 GLU A N 1
ATOM 674 C CA . GLU A 1 87 ? -2.098 -0.936 5.078 1.00 82.56 87 GLU A CA 1
ATOM 675 C C . GLU A 1 87 ? -3.353 -1.470 5.783 1.00 82.56 87 GLU A C 1
ATOM 677 O O . GLU A 1 87 ? -4.163 -0.704 6.314 1.00 82.56 87 GLU A O 1
ATOM 682 N N . TYR A 1 88 ? -3.536 -2.788 5.708 1.00 75.94 88 TYR A N 1
ATOM 683 C CA . TYR A 1 88 ? -4.599 -3.529 6.392 1.00 75.94 88 TYR A CA 1
ATOM 684 C C . TYR A 1 88 ? -4.074 -4.162 7.683 1.00 75.94 88 TYR A C 1
ATOM 686 O O . TYR A 1 88 ? -2.880 -4.548 7.705 1.00 75.94 88 TYR A O 1
#

pLDDT: mean 80.25, std 13.71, range [49.38, 95.31]

Foldseek 3Di:
DDDPDDPVVVVVVVVVVCVVVVVPPPVPPQFDKDFLQCCCVPPVVRDDSVCCLVVPCVVDVCCDVVNVHFWDCSDPDVPDDTIIGGHD

Organism: Limosilactobacillus mucosae (NCBI:txid97478)

Secondary structure (DSSP, 8-state):
------HHHHHHHHHHHHHHTT---GGG---EEEEHHHHHHHTSTT--HHHHIIIIITT-GGGBGGGT-SEE--S--TT----EEEE-

Sequence (88 aa):
MELLIDDKAINSAVLEAVDSLGLIPKEDAIGRTIDINEFRRKYCGGKSAPWVRLYIFDKFPETDFANGGWVIAPHATAGVKKSIIFEY